Protein AF-A0A485KXB6-F1 (afdb_monomer)

Radius of gyration: 25.84 Å; Cα contacts (8 Å, |Δi|>4): 188; chains: 1; bounding box: 57×49×82 Å

Solvent-accessible surface area (backbone atoms only — not comparable to full-atom values): 7739 Å² total; per-residue (Å²): 132,88,83,83,89,83,80,95,73,91,81,80,85,80,75,80,77,77,74,79,76,78,68,80,79,65,66,65,42,80,49,58,33,70,87,48,37,25,29,62,47,69,68,54,48,32,25,50,61,62,100,60,57,78,22,61,48,45,62,44,54,69,43,59,46,77,40,75,71,46,88,87,28,86,34,44,52,97,93,41,32,33,34,80,41,46,31,43,54,40,78,42,99,86,54,30,32,33,20,31,72,55,72,83,67,84,72,86,74,89,77,65,90,76,82,78,75,83,81,132

Foldseek 3Di:
DDDDDDDDDDDDPDPPPPPPPPPVPQFFDWADAVQAAIFTHGDQAQKDQDPDGSGWDDDAFFGWGPGDHDCPGPQDDPNTGTQHHGWGWDQDPVSITGTYHDDPPPDDDDPDPDPDDDDD

Sequence (120 aa):
MRAVVFLLAALVTVVSAQSAVVASQQDAKKISVVGDATYAIVGPLCSGSGIVPAGTKCPVKGEKAVEACLKNLPSFNNGTCVAPVDAVCQKIPSNAWGCVWSKKIANTTTVKPTTVAPKP

Organism: NCBI:txid120398

Secondary structure (DSSP, 8-state):
----------------------------EEEEBTTS-EEEE-SSBSB-SSSS-SB-B-PPTTPBEEE---TTSTTEETTEEB-SS-EEEEE-TTSSEEEEE----SS---------PPP-

Mean predicted aligned error: 14.2 Å

pLDDT: mean 77.91, std 21.39, range [34.38, 96.75]

Structure (mmCIF, N/CA/C/O backbone):
data_AF-A0A485KXB6-F1
#
_entry.id   AF-A0A485KXB6-F1
#
loop_
_atom_site.group_PDB
_atom_site.id
_atom_site.type_symbol
_atom_site.label_atom_id
_atom_site.label_alt_id
_atom_site.label_comp_id
_atom_site.label_asym_id
_atom_site.label_entity_id
_atom_site.label_seq_id
_atom_site.pdbx_PDB_ins_code
_atom_site.Cartn_x
_atom_site.Cartn_y
_atom_site.Cartn_z
_atom_site.occupancy
_atom_site.B_iso_or_equiv
_atom_site.auth_seq_id
_atom_site.auth_comp_id
_atom_site.auth_asym_id
_atom_site.auth_atom_id
_atom_site.pdbx_PDB_model_num
ATOM 1 N N . MET A 1 1 ? 27.005 25.969 53.610 1.00 45.44 1 MET A N 1
ATOM 2 C CA . MET A 1 1 ? 28.373 26.112 53.069 1.00 45.44 1 MET A CA 1
ATOM 3 C C . MET A 1 1 ? 29.267 25.130 53.792 1.00 45.44 1 MET A C 1
ATOM 5 O O . MET A 1 1 ? 29.216 25.114 55.009 1.00 45.44 1 MET A O 1
ATOM 9 N N . ARG A 1 2 ? 30.077 24.389 53.027 1.00 42.44 2 ARG A N 1
ATOM 10 C CA . ARG A 1 2 ? 31.310 23.713 53.456 1.00 42.44 2 ARG A CA 1
ATOM 11 C C . ARG A 1 2 ? 31.172 22.645 54.549 1.00 42.44 2 ARG A C 1
ATOM 13 O O . ARG A 1 2 ? 31.130 22.959 55.724 1.00 42.44 2 ARG A O 1
ATOM 20 N N . ALA A 1 3 ? 31.335 21.388 54.167 1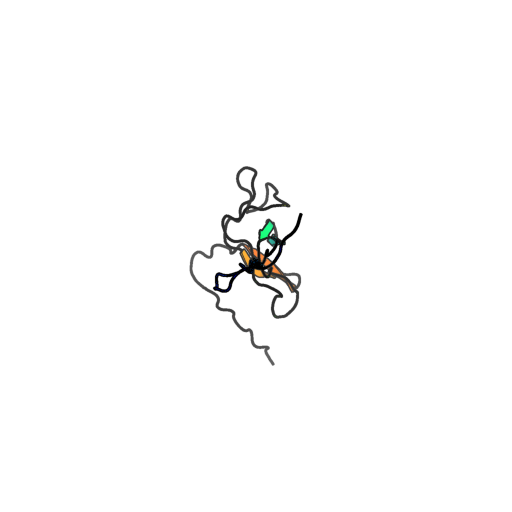.00 40.66 3 ALA A N 1
ATOM 21 C CA . ALA A 1 3 ? 32.666 20.789 54.223 1.00 40.66 3 ALA A CA 1
ATOM 22 C C . ALA A 1 3 ? 32.619 19.396 53.601 1.00 40.66 3 ALA A C 1
ATOM 24 O O . ALA A 1 3 ? 31.736 18.588 53.866 1.00 40.66 3 ALA A O 1
ATOM 25 N N . VAL A 1 4 ? 33.576 19.182 52.716 1.00 50.88 4 VAL A N 1
ATOM 26 C CA . VAL A 1 4 ? 33.863 17.937 52.025 1.00 50.88 4 VAL A CA 1
ATOM 27 C C . VAL A 1 4 ? 34.659 17.035 52.984 1.00 50.88 4 VAL A C 1
ATOM 29 O O . VAL A 1 4 ? 35.411 17.545 53.809 1.00 50.88 4 VAL A O 1
ATOM 32 N N . VAL A 1 5 ? 34.565 15.721 52.769 1.00 51.84 5 VAL A N 1
ATOM 33 C CA . VAL A 1 5 ? 35.532 14.681 53.174 1.00 51.84 5 VAL A CA 1
ATOM 34 C C . VAL A 1 5 ? 35.519 14.271 54.647 1.00 51.84 5 VAL A C 1
ATOM 36 O O . VAL A 1 5 ? 36.307 14.784 55.423 1.00 51.84 5 VAL A O 1
ATOM 39 N N . PHE A 1 6 ? 34.768 13.217 54.984 1.00 47.97 6 PHE A N 1
ATOM 40 C CA . PHE A 1 6 ? 35.220 12.243 55.983 1.00 47.97 6 PHE A CA 1
ATOM 41 C C . PHE A 1 6 ? 34.697 10.833 55.661 1.00 47.97 6 PHE A C 1
ATOM 43 O O . PHE A 1 6 ? 33.498 10.625 55.522 1.00 47.97 6 PHE A O 1
ATOM 50 N N . LEU A 1 7 ? 35.648 9.892 55.636 1.00 48.62 7 LEU A N 1
ATOM 51 C CA . LEU A 1 7 ? 35.520 8.468 55.976 1.00 48.62 7 LEU A CA 1
ATOM 52 C C . LEU A 1 7 ? 35.077 7.474 54.881 1.00 48.62 7 LEU A C 1
ATOM 54 O O . LEU A 1 7 ? 33.908 7.227 54.622 1.00 48.62 7 LEU A O 1
ATOM 58 N N . LEU A 1 8 ? 36.111 6.855 54.302 1.00 51.28 8 LEU A N 1
ATOM 59 C CA . LEU A 1 8 ? 36.234 5.464 53.848 1.00 51.28 8 LEU A CA 1
ATOM 60 C C . LEU A 1 8 ? 35.062 4.521 54.202 1.00 51.28 8 LEU A C 1
ATOM 62 O O . LEU A 1 8 ? 34.980 4.042 55.327 1.00 51.28 8 LEU A O 1
ATOM 66 N N . ALA A 1 9 ? 34.241 4.177 53.213 1.00 48.09 9 ALA A N 1
ATOM 67 C CA . ALA A 1 9 ? 33.805 2.816 52.872 1.00 48.09 9 ALA A CA 1
ATOM 68 C C . ALA A 1 9 ? 32.732 2.922 51.781 1.00 48.09 9 ALA 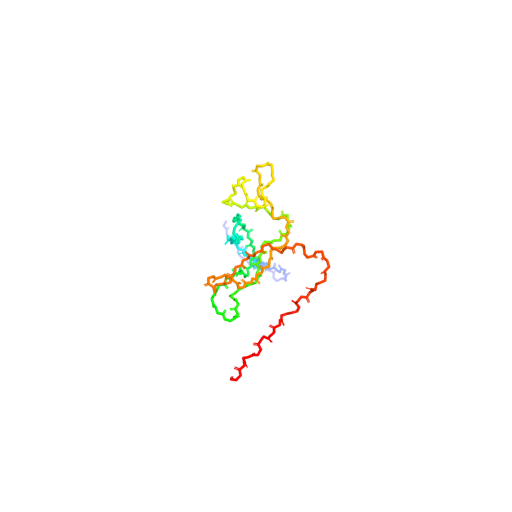A C 1
ATOM 70 O O . ALA A 1 9 ? 31.905 3.827 51.792 1.00 48.09 9 ALA A O 1
ATOM 71 N N . ALA A 1 10 ? 32.812 2.027 50.803 1.00 59.22 10 ALA A N 1
ATOM 72 C CA . ALA A 1 10 ? 31.997 1.982 49.597 1.00 59.22 10 ALA A CA 1
ATOM 73 C C . ALA A 1 10 ? 30.501 2.249 49.827 1.0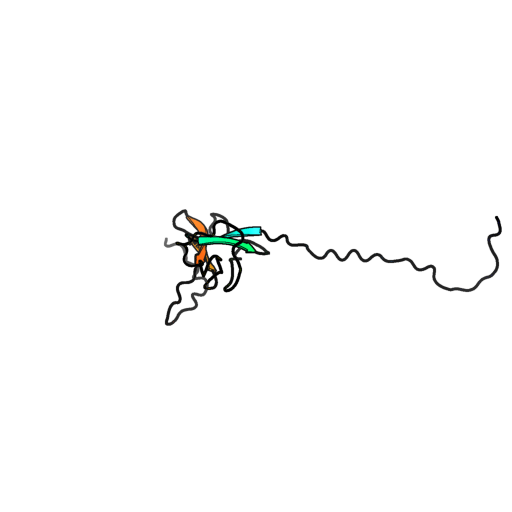0 59.22 10 ALA A C 1
ATOM 75 O O . ALA A 1 10 ? 29.963 1.766 50.813 1.00 59.22 10 ALA A O 1
ATOM 76 N N . LEU A 1 11 ? 29.845 2.923 48.870 1.00 55.53 11 LEU A N 1
ATOM 77 C CA . LEU A 1 11 ? 28.510 2.584 48.344 1.00 55.53 11 LEU A CA 1
ATOM 78 C C . LEU A 1 11 ? 28.126 3.563 47.211 1.00 55.53 11 LEU A C 1
ATOM 80 O O . LEU A 1 11 ? 27.523 4.606 47.420 1.00 55.53 11 LEU A O 1
ATOM 84 N N . VAL A 1 12 ? 28.526 3.182 45.994 1.00 55.12 12 VAL A N 1
ATOM 85 C CA . VAL A 1 12 ? 27.792 3.358 44.725 1.00 55.12 12 VAL A CA 1
ATOM 86 C C . VAL A 1 12 ? 27.236 4.764 44.437 1.00 55.12 12 VAL A C 1
ATOM 88 O O . VAL A 1 12 ? 26.062 5.054 44.658 1.00 55.12 12 VAL A O 1
ATOM 91 N N . THR A 1 13 ? 28.038 5.617 43.793 1.00 53.34 13 THR A N 1
ATOM 92 C CA . THR A 1 13 ? 27.484 6.720 42.994 1.00 53.34 13 THR A CA 1
ATOM 93 C C . THR A 1 13 ? 26.810 6.119 41.765 1.00 53.34 13 THR A C 1
ATOM 95 O O . THR A 1 13 ? 27.479 5.683 40.829 1.00 53.34 13 THR A O 1
ATOM 98 N N . VAL A 1 14 ? 25.482 6.047 41.807 1.00 55.19 14 VAL A N 1
ATOM 99 C CA . VAL A 1 14 ? 24.609 5.654 40.698 1.00 55.19 14 VAL A CA 1
ATOM 100 C C . VAL A 1 14 ? 24.952 6.451 39.435 1.00 55.19 14 VAL A C 1
ATOM 102 O O . VAL A 1 14 ? 24.561 7.605 39.284 1.00 55.19 14 VAL A O 1
ATOM 105 N N . VAL A 1 15 ? 25.679 5.826 38.506 1.00 58.41 15 VAL A N 1
ATOM 106 C CA . VAL A 1 15 ? 25.682 6.239 37.100 1.00 58.41 15 VAL A CA 1
ATOM 107 C C . VAL A 1 15 ? 24.304 5.866 36.569 1.00 58.41 15 VAL A C 1
ATOM 109 O O . VAL A 1 15 ? 24.021 4.696 36.316 1.00 58.41 15 VAL A O 1
ATOM 112 N N . SER A 1 16 ? 23.407 6.844 36.467 1.00 59.94 16 SER A N 1
ATOM 113 C CA . SER A 1 16 ? 22.114 6.675 35.812 1.00 59.94 16 SER A CA 1
ATOM 114 C C . SER A 1 16 ? 22.350 6.451 34.317 1.00 59.94 16 SER A C 1
ATOM 116 O O . SER A 1 16 ? 22.442 7.385 33.523 1.00 59.94 16 SER A O 1
ATOM 118 N N . ALA A 1 17 ? 22.478 5.179 33.938 1.00 62.91 17 ALA A N 1
ATOM 119 C CA . ALA A 1 17 ? 22.442 4.733 32.557 1.00 62.91 17 ALA A CA 1
ATOM 120 C C . ALA A 1 17 ? 21.051 5.051 31.989 1.00 62.91 17 ALA A C 1
ATOM 122 O O . ALA A 1 17 ? 20.103 4.287 32.153 1.00 62.91 17 ALA A O 1
ATOM 123 N N . GLN A 1 18 ? 20.910 6.210 31.346 1.00 60.66 18 GLN A N 1
ATOM 124 C CA . GLN A 1 18 ? 19.755 6.488 30.504 1.00 60.66 18 GLN A CA 1
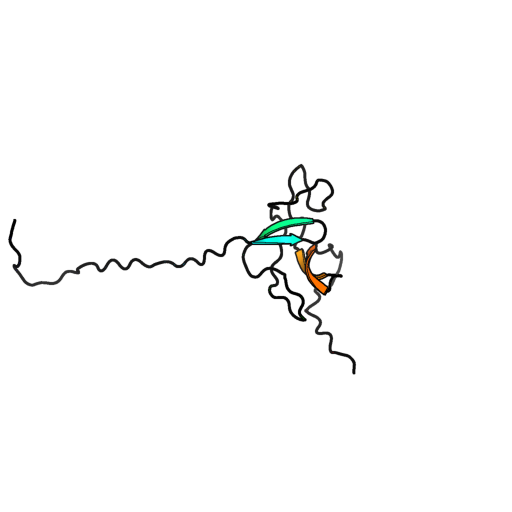ATOM 125 C C . GLN A 1 18 ? 19.910 5.629 29.253 1.00 60.66 18 GLN A C 1
ATOM 127 O O . GLN A 1 18 ? 20.554 6.019 28.279 1.00 60.66 18 GLN A O 1
ATOM 132 N N . SER A 1 19 ? 19.378 4.410 29.315 1.00 56.78 19 SER A N 1
ATOM 133 C CA . SER A 1 19 ? 19.210 3.561 28.146 1.00 56.78 19 SER A CA 1
ATOM 134 C C . SER A 1 19 ? 18.283 4.289 27.181 1.00 56.78 19 SER A C 1
ATOM 136 O O . SER A 1 19 ? 17.064 4.278 27.342 1.00 56.78 19 SER A O 1
ATOM 138 N N . ALA A 1 20 ? 18.865 4.951 26.182 1.00 62.03 20 ALA A N 1
ATOM 139 C CA . ALA A 1 20 ? 18.137 5.385 25.007 1.00 62.03 20 ALA A CA 1
ATOM 140 C C . ALA A 1 20 ? 17.634 4.118 24.310 1.00 62.03 20 ALA A C 1
ATOM 142 O O . ALA A 1 20 ? 18.339 3.500 23.513 1.00 62.03 20 ALA A O 1
ATOM 143 N N . VAL A 1 21 ? 16.423 3.686 24.661 1.00 53.78 21 VAL A N 1
ATOM 144 C CA . VAL A 1 21 ? 15.674 2.745 23.844 1.00 53.78 21 VAL A CA 1
ATOM 145 C C . VAL A 1 21 ? 15.417 3.456 22.523 1.00 53.78 21 VAL A C 1
ATOM 147 O O . VAL A 1 21 ? 14.483 4.240 22.378 1.00 53.78 21 VAL A O 1
ATOM 150 N N . VAL A 1 22 ? 16.292 3.224 21.547 1.00 53.97 22 VAL A N 1
ATOM 151 C CA . VAL A 1 22 ? 16.009 3.526 20.147 1.00 53.97 22 VAL A CA 1
ATOM 152 C C . VAL A 1 22 ? 14.948 2.513 19.720 1.00 53.97 22 VAL A C 1
ATOM 154 O O . VAL A 1 22 ? 15.224 1.518 19.058 1.00 53.97 22 VAL A O 1
ATOM 157 N N . ALA A 1 23 ? 13.710 2.715 20.178 1.00 59.12 23 ALA A N 1
ATOM 158 C CA . ALA A 1 23 ? 12.564 2.136 19.510 1.00 59.12 23 ALA A CA 1
ATOM 159 C C . ALA A 1 23 ? 12.624 2.713 18.099 1.00 59.12 23 ALA A C 1
ATOM 161 O O . ALA A 1 23 ? 12.521 3.927 17.921 1.00 59.12 23 ALA A O 1
ATOM 162 N N . SER A 1 24 ? 12.896 1.870 17.107 1.00 57.03 24 SER A N 1
ATOM 163 C CA . SER A 1 24 ? 12.824 2.261 15.709 1.00 57.03 24 SER A CA 1
ATOM 164 C C . SER A 1 24 ? 11.385 2.700 15.435 1.00 57.03 24 SER A C 1
ATOM 166 O O . SER A 1 24 ? 10.529 1.865 15.146 1.00 57.03 24 SER A O 1
ATOM 168 N N . GLN A 1 25 ? 11.111 3.995 15.595 1.00 55.78 25 GLN A N 1
ATOM 169 C CA . GLN A 1 25 ? 9.876 4.656 15.192 1.00 55.78 25 GLN A CA 1
ATOM 170 C C . GLN A 1 25 ? 9.838 4.582 13.667 1.00 55.78 25 GLN A C 1
ATOM 172 O O . GLN A 1 25 ? 10.308 5.474 12.965 1.00 55.78 25 GLN A O 1
ATOM 177 N N . GLN A 1 26 ? 9.399 3.444 13.141 1.00 66.88 26 GLN A N 1
ATOM 178 C CA . GLN A 1 26 ? 9.130 3.306 11.724 1.00 66.88 26 GLN A CA 1
ATOM 179 C C . GLN A 1 26 ? 7.815 4.040 11.480 1.00 66.88 26 GLN A C 1
ATOM 181 O O . GLN A 1 26 ? 6.743 3.531 11.807 1.00 66.88 26 GLN A O 1
ATOM 186 N N . ASP A 1 27 ? 7.926 5.270 10.986 1.00 85.56 27 ASP A N 1
ATOM 187 C CA . ASP A 1 27 ? 6.775 6.106 10.668 1.00 85.56 27 ASP A CA 1
ATOM 188 C C . ASP A 1 27 ? 5.863 5.401 9.652 1.00 85.56 27 ASP A C 1
ATOM 190 O O . ASP A 1 27 ? 6.330 4.739 8.716 1.00 85.56 27 ASP A O 1
ATOM 194 N N . ALA A 1 28 ? 4.551 5.514 9.860 1.00 91.00 28 ALA A N 1
ATOM 195 C CA . ALA A 1 28 ? 3.573 4.904 8.975 1.00 91.00 28 ALA A CA 1
ATOM 196 C C . ALA A 1 28 ? 3.568 5.649 7.637 1.00 91.00 28 ALA A C 1
ATOM 198 O O . ALA A 1 28 ? 3.145 6.801 7.535 1.00 91.00 28 ALA A O 1
ATOM 199 N N . LYS A 1 29 ? 4.008 4.972 6.577 1.00 94.38 29 LYS A N 1
ATOM 200 C CA . LYS A 1 29 ? 4.106 5.564 5.248 1.00 94.38 29 LYS A CA 1
ATOM 201 C C . LYS A 1 29 ? 2.855 5.266 4.429 1.00 94.38 29 LYS A C 1
ATOM 203 O O . LYS A 1 29 ? 2.277 4.183 4.483 1.00 94.38 29 LYS A O 1
ATOM 208 N N . LYS A 1 30 ? 2.455 6.254 3.630 1.00 95.44 30 LYS A N 1
ATOM 209 C CA . LYS A 1 30 ? 1.307 6.164 2.726 1.00 95.44 30 LYS A CA 1
ATOM 210 C C . LYS A 1 30 ? 1.617 5.263 1.531 1.00 95.44 30 LYS A C 1
ATOM 212 O O . LYS A 1 30 ? 2.625 5.464 0.852 1.00 95.44 30 LYS A O 1
ATOM 217 N N . ILE A 1 31 ? 0.718 4.328 1.249 1.00 95.56 31 ILE A N 1
ATOM 218 C CA . ILE A 1 31 ? 0.743 3.457 0.076 1.00 95.56 31 ILE A CA 1
ATOM 219 C C . ILE A 1 31 ? -0.653 3.343 -0.532 1.00 95.56 31 ILE A C 1
ATOM 221 O O . ILE A 1 31 ? -1.644 3.201 0.181 1.00 95.56 31 ILE A O 1
ATOM 225 N N . SER A 1 32 ? -0.733 3.414 -1.856 1.00 95.31 32 SER A N 1
ATOM 226 C CA . SER A 1 32 ? -1.990 3.268 -2.591 1.00 95.31 32 SER A CA 1
ATOM 227 C C . SER A 1 32 ? -2.125 1.849 -3.136 1.00 95.31 32 SER A C 1
ATOM 229 O O . SER A 1 32 ? -1.145 1.243 -3.581 1.00 95.31 32 SER A O 1
ATOM 231 N N . VAL A 1 33 ? -3.348 1.325 -3.093 1.00 95.88 33 VAL A N 1
ATOM 232 C CA . VAL A 1 33 ? -3.719 0.093 -3.792 1.00 95.88 33 VAL A CA 1
ATOM 233 C C . VAL A 1 33 ? -4.337 0.473 -5.136 1.00 95.88 33 VAL A C 1
ATOM 235 O O . VAL A 1 33 ? -5.147 1.392 -5.218 1.00 95.88 33 VAL A O 1
ATOM 238 N N . VAL A 1 34 ? -3.935 -0.206 -6.211 1.00 94.94 34 VAL A N 1
ATOM 239 C CA . VAL A 1 34 ? -4.360 0.130 -7.578 1.00 94.94 34 VAL A CA 1
ATOM 240 C C . VAL A 1 34 ? -5.882 0.097 -7.697 1.00 94.94 34 VAL A C 1
ATOM 242 O O . VAL A 1 34 ? -6.504 -0.944 -7.489 1.00 94.94 34 VAL A O 1
ATOM 245 N N . GLY A 1 35 ? -6.461 1.234 -8.094 1.00 92.56 35 GLY A N 1
ATOM 246 C CA . GLY A 1 35 ? -7.909 1.391 -8.241 1.00 92.56 35 GLY A CA 1
ATOM 247 C C . GLY A 1 35 ? -8.665 1.498 -6.914 1.00 92.56 35 GLY A C 1
ATOM 248 O O . GLY A 1 35 ? -9.878 1.306 -6.904 1.00 92.56 35 GLY A O 1
ATOM 249 N N . ASP A 1 36 ? -7.969 1.779 -5.812 1.00 94.62 36 ASP A N 1
ATOM 250 C CA . ASP A 1 36 ? -8.539 1.889 -4.471 1.00 94.62 36 ASP A CA 1
ATOM 251 C C . ASP A 1 36 ? -7.897 3.057 -3.682 1.00 94.62 36 ASP A C 1
ATOM 253 O O . ASP A 1 36 ? -7.247 3.939 -4.246 1.00 94.62 36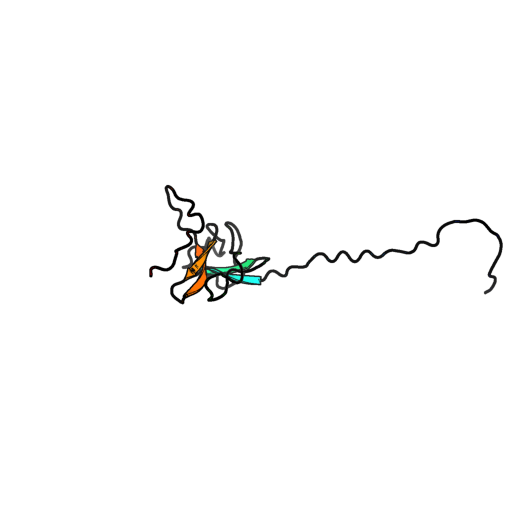 ASP A O 1
ATOM 257 N N . ALA A 1 37 ? -8.132 3.096 -2.374 1.00 96.25 37 ALA A N 1
ATOM 258 C CA . ALA A 1 37 ? -7.752 4.144 -1.452 1.00 96.25 37 ALA A CA 1
ATOM 259 C C . ALA A 1 37 ? -6.269 4.063 -1.041 1.00 96.25 37 ALA A C 1
ATOM 261 O O . ALA A 1 37 ? -5.521 3.142 -1.396 1.00 96.25 37 ALA A O 1
ATOM 262 N N . THR A 1 38 ? -5.845 5.054 -0.255 1.00 96.44 38 THR A N 1
ATOM 263 C CA . THR A 1 38 ? -4.489 5.148 0.292 1.00 96.44 38 THR A CA 1
ATOM 264 C C . THR A 1 38 ? -4.484 4.758 1.765 1.00 96.44 38 THR A C 1
ATOM 266 O O . THR A 1 38 ? -5.243 5.296 2.572 1.00 96.44 38 THR A O 1
ATOM 269 N N . TYR A 1 39 ? -3.581 3.855 2.124 1.00 95.88 39 TYR A N 1
ATOM 270 C CA . TYR A 1 39 ? -3.409 3.275 3.454 1.00 95.88 39 TYR A CA 1
ATOM 271 C C . TYR A 1 39 ? -2.090 3.743 4.065 1.00 95.88 39 TYR A C 1
ATOM 273 O O . TYR A 1 39 ? -1.154 4.063 3.334 1.00 95.88 39 TYR A O 1
ATOM 281 N N . ALA A 1 40 ? -2.005 3.794 5.392 1.00 95.62 40 ALA A N 1
ATOM 282 C CA . ALA A 1 40 ? -0.770 4.120 6.100 1.00 95.62 40 ALA A CA 1
ATOM 283 C C . ALA A 1 40 ? -0.243 2.862 6.788 1.00 95.62 40 ALA A C 1
ATOM 285 O O . ALA A 1 40 ? -0.878 2.369 7.715 1.00 95.62 40 ALA A O 1
ATOM 286 N N . ILE A 1 41 ? 0.897 2.352 6.319 1.00 94.50 41 ILE A N 1
ATOM 287 C CA . ILE A 1 41 ? 1.477 1.095 6.798 1.00 94.50 41 ILE A CA 1
ATOM 288 C C . ILE A 1 41 ? 2.957 1.267 7.117 1.00 94.50 41 ILE A C 1
ATOM 290 O O . ILE A 1 41 ? 3.630 2.161 6.604 1.00 94.50 41 ILE A O 1
ATOM 294 N N . VAL A 1 42 ? 3.476 0.380 7.956 1.00 93.75 42 VAL A N 1
ATOM 295 C CA . VAL A 1 42 ? 4.863 0.426 8.417 1.00 93.75 42 VAL A CA 1
ATOM 296 C C . VAL A 1 42 ? 5.724 -0.577 7.646 1.00 93.75 42 VAL A C 1
ATOM 298 O O . VAL A 1 42 ? 5.343 -1.734 7.454 1.00 93.75 42 VAL A O 1
ATOM 301 N N . GLY A 1 43 ? 6.923 -0.148 7.248 1.00 90.94 43 GLY A N 1
ATOM 302 C CA . GLY A 1 43 ? 7.957 -1.011 6.674 1.00 90.94 43 GLY A CA 1
ATOM 303 C C . GLY A 1 43 ? 8.246 -0.765 5.187 1.00 90.94 43 GLY A C 1
ATOM 304 O O . GLY A 1 43 ? 7.826 0.246 4.621 1.00 90.94 43 GLY A O 1
ATOM 305 N N . PRO A 1 44 ? 9.000 -1.675 4.539 1.00 93.81 44 PRO A N 1
ATOM 306 C CA . PRO A 1 44 ? 9.448 -1.501 3.161 1.00 93.81 44 PRO A CA 1
ATOM 307 C C . PRO A 1 44 ? 8.277 -1.656 2.187 1.00 93.81 44 PRO A C 1
ATOM 309 O O . PRO A 1 44 ? 7.867 -2.766 1.834 1.00 93.81 44 PRO A O 1
ATOM 312 N N . LEU A 1 45 ? 7.740 -0.513 1.769 1.00 95.06 45 LEU A N 1
ATOM 313 C CA . LEU A 1 45 ? 6.580 -0.397 0.895 1.00 95.06 45 LEU A CA 1
ATOM 314 C C . LEU A 1 45 ? 6.808 -0.993 -0.496 1.00 95.06 45 LEU A C 1
ATOM 316 O O . LEU A 1 45 ? 7.860 -0.789 -1.108 1.00 95.06 45 LEU A O 1
ATOM 320 N N . CYS A 1 46 ? 5.776 -1.652 -1.027 1.00 96.56 46 CYS A N 1
ATOM 321 C CA . CYS A 1 46 ? 5.740 -2.104 -2.415 1.00 96.56 46 CYS A CA 1
ATOM 322 C C . CYS A 1 46 ? 5.914 -0.935 -3.389 1.00 96.56 46 CYS A C 1
ATOM 324 O O . CYS A 1 46 ? 5.035 -0.085 -3.522 1.00 96.56 46 CYS A O 1
ATOM 326 N N . SER A 1 47 ? 7.076 -0.874 -4.038 1.00 94.62 47 SER A N 1
ATOM 327 C CA . SER A 1 47 ? 7.447 0.214 -4.943 1.00 94.62 47 SER A CA 1
ATOM 328 C C . SER A 1 47 ? 8.648 -0.163 -5.816 1.00 94.62 47 SER A C 1
ATOM 330 O O . SER A 1 47 ? 9.295 -1.189 -5.597 1.00 94.62 47 SER A O 1
ATOM 332 N N . GLY A 1 48 ? 8.955 0.676 -6.807 1.00 93.50 48 GLY A N 1
ATOM 333 C CA . GLY A 1 48 ? 10.087 0.511 -7.724 1.00 93.50 48 GLY A CA 1
ATOM 334 C C . GLY A 1 48 ? 9.674 0.055 -9.124 1.00 93.50 48 GLY A C 1
ATOM 335 O O . GLY A 1 48 ? 8.519 -0.276 -9.367 1.00 93.50 48 GLY A O 1
ATOM 336 N N . SER A 1 49 ? 10.622 0.049 -10.059 1.00 92.88 49 SER A N 1
ATOM 337 C CA . SER A 1 49 ? 10.415 -0.315 -11.476 1.00 92.88 49 SER A CA 1
ATOM 338 C C . SER A 1 49 ? 11.357 -1.423 -11.971 1.00 92.88 49 SER A C 1
ATOM 340 O O . SER A 1 49 ? 11.271 -1.854 -13.122 1.00 92.88 49 SER A O 1
ATOM 342 N N . GLY A 1 50 ? 12.258 -1.897 -11.106 1.00 91.88 50 GLY A N 1
ATOM 343 C CA . GLY A 1 50 ? 13.225 -2.943 -11.424 1.00 91.88 50 GLY A CA 1
ATOM 344 C C . GLY A 1 50 ? 12.616 -4.345 -11.521 1.00 91.88 50 GLY A C 1
ATOM 345 O O . GLY A 1 50 ? 11.411 -4.556 -11.360 1.00 91.88 50 GLY A O 1
ATOM 346 N N . ILE A 1 51 ? 13.483 -5.333 -11.762 1.00 91.00 51 ILE A N 1
ATOM 347 C CA . ILE A 1 51 ? 13.114 -6.761 -11.754 1.00 91.00 51 ILE A CA 1
ATOM 348 C C . ILE A 1 51 ? 12.635 -7.190 -10.360 1.00 91.00 51 ILE A C 1
ATOM 350 O O . ILE A 1 51 ? 11.734 -8.013 -10.244 1.00 91.00 51 ILE A O 1
ATOM 354 N N . VAL A 1 52 ? 13.210 -6.596 -9.314 1.00 91.69 52 VAL A N 1
ATOM 355 C CA . VAL A 1 52 ? 12.857 -6.804 -7.906 1.00 91.69 52 VAL A CA 1
ATOM 356 C C . VAL A 1 52 ? 12.296 -5.486 -7.361 1.00 91.69 52 VAL A C 1
ATOM 358 O O . VAL A 1 52 ? 12.811 -4.424 -7.732 1.00 91.69 52 VAL A O 1
ATOM 361 N N . PRO A 1 53 ? 11.244 -5.509 -6.524 1.00 94.25 53 PRO A N 1
ATOM 362 C CA . PRO A 1 53 ? 10.730 -4.287 -5.927 1.00 94.25 53 PRO A CA 1
ATOM 363 C C . PRO A 1 53 ? 11.674 -3.750 -4.845 1.00 94.25 53 PRO A C 1
ATOM 365 O O . PRO A 1 53 ? 12.437 -4.495 -4.234 1.00 94.25 53 PRO A O 1
ATOM 368 N N . ALA A 1 54 ? 11.564 -2.457 -4.546 1.00 93.19 54 ALA A N 1
ATOM 369 C CA . ALA A 1 54 ? 12.258 -1.825 -3.423 1.00 93.19 54 ALA A CA 1
ATOM 370 C C . ALA A 1 54 ? 11.706 -2.276 -2.053 1.00 93.19 54 ALA A C 1
ATOM 372 O O . ALA A 1 54 ? 12.391 -2.184 -1.038 1.00 93.19 54 ALA A O 1
ATOM 373 N N . GLY A 1 55 ? 10.476 -2.789 -2.025 1.00 93.94 55 GLY A N 1
ATOM 374 C CA . GLY A 1 55 ? 9.827 -3.354 -0.848 1.00 93.94 55 GLY A CA 1
ATOM 375 C C . GLY A 1 55 ? 8.640 -4.222 -1.247 1.00 93.94 55 GLY A C 1
ATOM 376 O O . GLY A 1 55 ? 8.256 -4.265 -2.408 1.00 93.94 55 GLY A O 1
ATOM 377 N N . THR A 1 56 ? 8.056 -4.954 -0.309 1.00 94.31 56 THR A N 1
ATOM 378 C CA . THR A 1 56 ? 6.971 -5.909 -0.611 1.00 94.31 56 THR A CA 1
ATOM 379 C C . THR A 1 56 ? 5.740 -5.712 0.257 1.00 94.31 56 THR A C 1
ATOM 381 O O . THR A 1 56 ? 4.745 -6.412 0.075 1.00 94.31 56 THR A O 1
ATOM 384 N N . LYS A 1 57 ? 5.782 -4.768 1.203 1.00 95.44 57 LYS A N 1
ATOM 385 C CA . LYS A 1 57 ? 4.669 -4.526 2.116 1.00 95.44 57 LYS A CA 1
ATOM 386 C C . LYS A 1 57 ? 3.531 -3.813 1.399 1.00 95.44 57 LYS A C 1
ATOM 388 O O . LYS A 1 57 ? 3.739 -2.809 0.719 1.00 95.44 57 LYS A O 1
ATOM 393 N N . CYS A 1 58 ? 2.339 -4.357 1.599 1.00 96.69 58 CYS A N 1
ATOM 394 C CA . CYS A 1 58 ? 1.063 -3.849 1.132 1.00 96.69 58 CYS A CA 1
ATOM 395 C C . CYS A 1 58 ? 0.040 -3.923 2.274 1.00 96.69 58 CYS A C 1
ATOM 397 O O . CYS A 1 58 ? 0.263 -4.688 3.217 1.00 96.69 58 CYS A O 1
ATOM 399 N N . PRO A 1 59 ? -1.061 -3.156 2.193 1.00 96.00 59 PRO A N 1
ATOM 400 C CA . PRO A 1 59 ? -2.110 -3.181 3.206 1.00 96.00 59 PRO A CA 1
ATOM 401 C C . PRO A 1 59 ? -2.716 -4.573 3.366 1.00 96.00 59 PR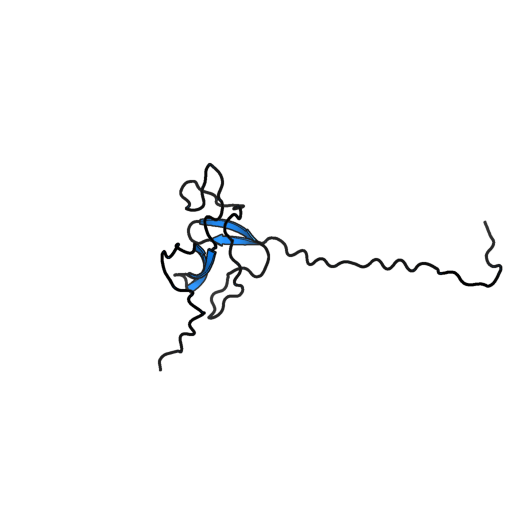O A C 1
ATOM 403 O O . PRO A 1 59 ? -2.959 -5.277 2.381 1.00 96.00 59 PRO A O 1
ATOM 406 N N . VAL A 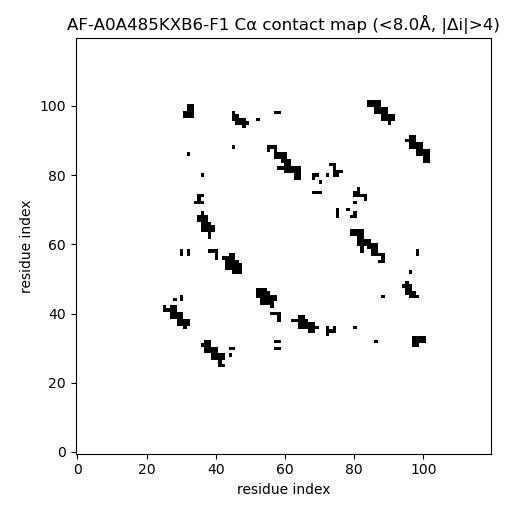1 60 ? -2.971 -4.960 4.611 1.00 94.94 60 VAL A N 1
ATOM 407 C CA . VAL A 1 60 ? -3.609 -6.240 4.946 1.00 94.94 60 VAL A CA 1
ATOM 408 C C . VAL A 1 60 ? -5.089 -6.041 5.230 1.00 94.94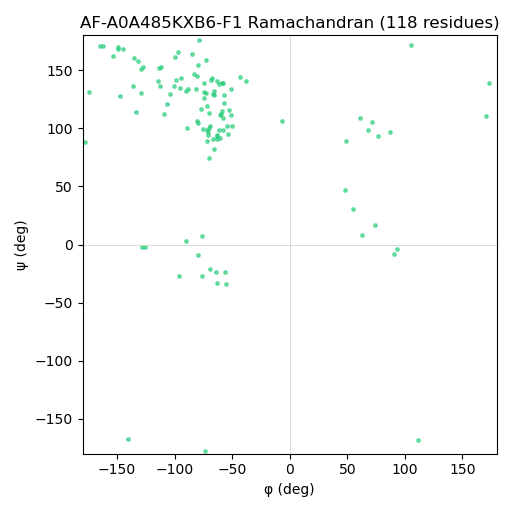 60 VAL A C 1
ATOM 410 O O . VAL A 1 60 ? -5.543 -4.929 5.511 1.00 94.94 60 VAL A O 1
ATOM 413 N N . LYS A 1 61 ? -5.862 -7.124 5.163 1.00 93.75 61 LYS A N 1
ATOM 414 C CA . LYS A 1 61 ? -7.296 -7.094 5.439 1.00 93.75 61 LYS A CA 1
ATOM 415 C C . LYS A 1 61 ? -7.583 -6.419 6.785 1.00 93.75 61 LYS A C 1
ATOM 417 O O . LYS A 1 61 ? -6.999 -6.769 7.805 1.00 93.75 61 LYS A O 1
ATOM 422 N N . GLY A 1 62 ? -8.559 -5.514 6.792 1.00 93.50 62 GLY A N 1
ATOM 423 C CA . GLY A 1 62 ? -8.991 -4.805 7.995 1.00 93.50 62 GLY A CA 1
ATOM 424 C C . GLY A 1 62 ? -8.253 -3.493 8.259 1.00 93.50 62 GLY A C 1
ATOM 425 O O . GLY A 1 62 ? -8.697 -2.732 9.116 1.00 93.50 62 GLY A O 1
ATOM 426 N N . GLU A 1 63 ? -7.189 -3.172 7.518 1.00 93.56 63 GLU A N 1
ATOM 427 C CA . GLU A 1 63 ? -6.568 -1.855 7.639 1.00 93.56 63 GLU A CA 1
ATOM 428 C C . GLU A 1 63 ? -7.469 -0.747 7.110 1.00 93.56 63 GLU A C 1
ATOM 430 O O . GLU A 1 63 ? -8.152 -0.895 6.095 1.00 93.56 63 GLU A O 1
ATOM 435 N N . LYS A 1 64 ? -7.460 0.389 7.806 1.00 95.06 64 LYS A N 1
ATOM 436 C CA . LYS A 1 64 ? -8.265 1.552 7.453 1.00 95.06 64 LYS A CA 1
ATOM 437 C C . LYS A 1 64 ? -7.481 2.468 6.520 1.00 95.06 64 LYS A C 1
ATOM 439 O O . LYS A 1 64 ? -6.344 2.837 6.807 1.00 95.06 64 LYS A O 1
ATOM 444 N N . ALA A 1 65 ? -8.116 2.889 5.434 1.00 95.69 65 ALA A N 1
ATOM 445 C CA . ALA A 1 65 ? -7.546 3.906 4.569 1.00 95.69 65 ALA A CA 1
ATOM 446 C C . ALA A 1 65 ? -7.486 5.259 5.293 1.00 95.69 65 ALA A C 1
ATOM 448 O O . ALA A 1 65 ? -8.393 5.635 6.052 1.00 95.69 65 ALA A O 1
ATOM 449 N N . VAL A 1 66 ? -6.418 6.000 5.020 1.00 96.06 66 VAL A N 1
ATOM 450 C CA . VAL A 1 66 ? -6.191 7.350 5.541 1.00 96.06 66 VAL A CA 1
ATOM 451 C C . VAL A 1 66 ? -6.630 8.426 4.553 1.00 96.06 66 VAL A C 1
ATOM 453 O O . VAL A 1 66 ? -7.009 9.510 4.980 1.00 96.06 66 VAL A O 1
ATOM 456 N N . GLU A 1 67 ? -6.620 8.133 3.250 1.00 94.44 67 GLU A N 1
ATOM 457 C CA . GLU A 1 67 ? -6.894 9.099 2.180 1.00 94.44 67 GLU A CA 1
ATOM 458 C C . GLU A 1 67 ? -7.548 8.441 0.961 1.00 94.44 67 GLU A C 1
ATOM 460 O O . GLU A 1 67 ? -7.573 7.217 0.836 1.00 94.44 67 GLU A O 1
ATOM 465 N N . ALA A 1 68 ? -8.057 9.279 0.048 1.00 93.56 68 ALA A N 1
ATOM 466 C CA . ALA A 1 68 ? -8.634 8.875 -1.237 1.00 93.56 68 ALA A CA 1
ATOM 467 C C . ALA A 1 68 ? -9.771 7.841 -1.120 1.00 93.56 68 ALA A C 1
ATOM 469 O O . ALA A 1 68 ? -9.970 7.029 -2.013 1.00 93.56 68 ALA A O 1
ATOM 470 N N . CYS A 1 69 ? -10.531 7.873 -0.022 1.00 95.62 69 CYS A N 1
ATOM 471 C CA . CYS A 1 69 ? -11.678 6.996 0.174 1.00 95.62 69 CYS A CA 1
ATOM 472 C C . CYS A 1 69 ? -12.910 7.532 -0.567 1.00 95.62 69 CYS A C 1
ATOM 474 O O . CYS A 1 69 ? -13.519 8.514 -0.141 1.00 95.62 69 CYS A O 1
ATOM 476 N N . LEU A 1 70 ? -13.282 6.883 -1.671 1.00 94.44 70 LEU A N 1
ATOM 477 C CA . LEU A 1 70 ? -14.445 7.232 -2.488 1.00 94.44 70 LEU A CA 1
ATOM 478 C C . LEU A 1 70 ? -15.506 6.125 -2.428 1.00 94.44 70 LEU A C 1
ATOM 480 O O . LEU A 1 70 ? -15.194 4.952 -2.245 1.00 94.44 70 LEU A O 1
ATOM 484 N N . LYS A 1 71 ? -16.780 6.494 -2.610 1.00 93.12 71 LYS A N 1
ATOM 485 C CA . LYS A 1 71 ? -17.928 5.573 -2.469 1.00 93.12 71 LYS A CA 1
ATOM 486 C C . LYS A 1 71 ? -17.948 4.425 -3.483 1.00 93.12 71 LYS A C 1
ATOM 488 O O . LYS A 1 71 ? -18.601 3.418 -3.249 1.00 93.12 71 LYS A O 1
ATOM 493 N N . ASN A 1 72 ? -17.285 4.602 -4.622 1.00 91.25 72 ASN A N 1
ATOM 494 C CA . ASN A 1 72 ? -17.217 3.632 -5.714 1.00 91.25 72 ASN A CA 1
ATOM 495 C C . ASN A 1 72 ? -16.033 2.660 -5.589 1.00 91.25 72 ASN A C 1
ATOM 497 O O . ASN A 1 72 ? -15.814 1.868 -6.504 1.00 91.25 72 ASN A O 1
ATOM 501 N N . LEU A 1 73 ? -15.248 2.743 -4.511 1.00 93.00 73 LEU A N 1
ATOM 502 C CA . LEU A 1 73 ? -14.080 1.887 -4.330 1.00 93.00 73 LEU A CA 1
ATOM 503 C C . LEU A 1 73 ? -14.463 0.525 -3.740 1.00 93.00 73 LEU A C 1
ATOM 505 O O . LEU A 1 73 ? -15.353 0.461 -2.890 1.00 93.00 73 LEU A O 1
ATOM 509 N N . PRO A 1 74 ? -13.754 -0.554 -4.113 1.00 89.06 74 PRO A N 1
ATOM 510 C CA . PRO A 1 74 ? -13.959 -1.885 -3.540 1.00 89.06 74 PRO A CA 1
ATOM 511 C C . PRO A 1 74 ? -13.836 -1.948 -2.011 1.00 89.06 74 PRO A C 1
ATOM 513 O O . PRO A 1 74 ? -14.522 -2.747 -1.376 1.00 89.06 74 PRO A O 1
ATOM 516 N N . SER A 1 75 ? -12.961 -1.136 -1.415 1.00 91.81 75 SER A N 1
ATOM 517 C CA . SER A 1 75 ? -12.771 -1.073 0.039 1.00 91.81 75 SER A CA 1
ATOM 518 C C . SER A 1 75 ? -13.828 -0.255 0.786 1.00 91.81 75 SER A C 1
ATOM 520 O O . SER A 1 75 ? -13.840 -0.257 2.021 1.00 91.81 75 SER A O 1
ATOM 522 N N . PHE A 1 76 ? -14.699 0.469 0.076 1.00 94.50 76 PHE A N 1
ATOM 523 C CA . PHE A 1 76 ? -15.677 1.347 0.701 1.00 94.50 76 PHE A CA 1
ATOM 524 C C . PHE A 1 76 ? -16.789 0.543 1.377 1.00 94.50 76 PHE A C 1
ATOM 526 O O . PHE A 1 76 ? -17.557 -0.172 0.737 1.00 94.50 76 PHE A O 1
ATOM 533 N N . ASN A 1 77 ? -16.918 0.723 2.686 1.00 90.75 77 ASN A N 1
ATOM 534 C CA . ASN A 1 77 ? -17.985 0.180 3.503 1.00 90.75 77 ASN A CA 1
ATOM 535 C C . ASN A 1 77 ? -18.551 1.265 4.431 1.00 90.75 77 ASN A C 1
ATOM 537 O O . ASN A 1 77 ? -17.874 1.764 5.336 1.00 90.75 77 ASN A O 1
ATOM 541 N N . ASN A 1 78 ? -19.814 1.623 4.195 1.00 88.50 78 ASN A N 1
ATOM 542 C CA . ASN A 1 78 ? -20.620 2.505 5.040 1.00 88.50 78 ASN A CA 1
ATOM 543 C C . ASN A 1 78 ? -19.927 3.821 5.471 1.00 88.50 78 ASN A C 1
ATOM 545 O O . ASN A 1 78 ? -19.938 4.192 6.641 1.00 88.50 78 ASN A O 1
ATOM 549 N N . GLY A 1 79 ? -19.288 4.525 4.530 1.00 90.31 79 GLY A N 1
ATOM 550 C CA . GLY A 1 79 ? -18.629 5.815 4.797 1.00 90.31 79 GLY A CA 1
ATOM 551 C C . GLY A 1 79 ? -17.145 5.720 5.153 1.00 90.31 79 GLY A C 1
ATOM 552 O O . GLY A 1 79 ? -16.484 6.747 5.280 1.00 90.31 79 GLY A O 1
ATOM 553 N N . THR A 1 80 ? -16.599 4.511 5.274 1.00 94.38 80 THR A N 1
ATOM 554 C CA . THR A 1 80 ? -15.178 4.279 5.557 1.00 94.38 80 THR A CA 1
ATOM 555 C C . THR A 1 80 ? -14.573 3.332 4.533 1.00 94.38 80 THR A C 1
ATOM 557 O O . THR A 1 80 ? -15.281 2.502 3.982 1.00 94.38 80 THR A O 1
ATOM 560 N N . CYS A 1 81 ? -13.270 3.435 4.276 1.00 96.12 81 CYS A N 1
ATOM 561 C CA . CYS A 1 81 ? -12.568 2.492 3.411 1.00 96.12 81 CYS A CA 1
ATOM 562 C C . CYS A 1 81 ? -11.697 1.583 4.266 1.00 96.12 81 CYS A C 1
ATOM 564 O O . CYS A 1 81 ? -10.829 2.060 5.004 1.00 96.12 81 CYS A O 1
ATOM 566 N N . VAL A 1 82 ? -11.956 0.284 4.181 1.00 95.31 82 VAL A N 1
ATOM 567 C CA . VAL A 1 82 ? -11.251 -0.755 4.928 1.00 95.31 82 VAL A CA 1
ATOM 568 C C . VAL A 1 82 ? -10.805 -1.816 3.939 1.00 95.31 82 VAL A C 1
ATOM 570 O O . VAL A 1 82 ? -11.601 -2.276 3.125 1.00 95.31 82 VAL A O 1
ATOM 573 N N . ALA A 1 83 ? -9.530 -2.194 3.994 1.00 94.25 83 ALA A N 1
ATOM 574 C CA . ALA A 1 83 ? -8.957 -3.208 3.121 1.00 94.25 83 ALA A CA 1
ATOM 575 C C . ALA A 1 83 ? -9.801 -4.500 3.187 1.00 94.25 83 ALA A C 1
ATOM 577 O O . ALA A 1 83 ? -9.890 -5.122 4.254 1.00 94.25 83 ALA A O 1
ATOM 578 N N . PRO A 1 84 ? -10.449 -4.917 2.084 1.00 92.81 84 PRO A N 1
ATOM 579 C CA . PRO A 1 84 ? -11.394 -6.033 2.114 1.00 92.81 84 PRO A CA 1
ATOM 580 C C . PRO A 1 84 ? -10.689 -7.396 2.193 1.00 92.81 84 PRO A C 1
ATOM 582 O O . PRO A 1 84 ? -11.240 -8.372 2.715 1.00 92.81 84 PRO A O 1
ATOM 585 N N . VAL A 1 85 ? -9.463 -7.459 1.675 1.00 93.69 85 VAL A N 1
ATOM 586 C CA . VAL A 1 85 ? -8.575 -8.625 1.597 1.00 93.69 85 VAL A CA 1
ATOM 587 C C . VAL A 1 85 ? -7.127 -8.147 1.679 1.00 93.69 85 VAL A C 1
ATOM 589 O O . VAL A 1 85 ? -6.865 -6.953 1.555 1.00 93.69 85 VAL A O 1
ATOM 592 N N . ASP A 1 86 ? -6.188 -9.074 1.839 1.00 93.88 86 ASP A N 1
ATOM 593 C CA . ASP A 1 86 ? -4.769 -8.740 1.783 1.00 93.88 86 ASP A CA 1
ATOM 594 C C . ASP A 1 86 ? -4.377 -8.302 0.369 1.00 93.88 86 ASP A C 1
ATOM 596 O O . ASP A 1 86 ? -4.681 -8.980 -0.625 1.00 93.88 86 ASP A O 1
ATOM 600 N N . ALA A 1 87 ? -3.703 -7.159 0.271 1.00 94.88 87 ALA A N 1
ATOM 601 C CA . ALA A 1 87 ? -3.109 -6.725 -0.978 1.00 94.88 87 ALA A CA 1
ATOM 602 C C . ALA A 1 87 ? -1.770 -7.432 -1.217 1.00 94.88 87 ALA A C 1
ATOM 604 O O . ALA A 1 87 ? -0.996 -7.691 -0.296 1.00 94.88 87 ALA A O 1
ATOM 605 N N . VAL A 1 88 ? -1.481 -7.715 -2.483 1.00 95.12 88 VAL A N 1
ATOM 606 C CA . VAL A 1 88 ? -0.241 -8.356 -2.921 1.00 95.12 88 VAL A CA 1
ATOM 607 C C . VAL A 1 88 ? 0.578 -7.364 -3.729 1.00 95.12 88 VAL A C 1
ATOM 609 O O . VAL A 1 88 ? 0.051 -6.641 -4.577 1.00 95.12 88 VAL A O 1
ATOM 612 N N . CYS A 1 89 ? 1.880 -7.338 -3.454 1.00 95.94 89 CYS A N 1
ATOM 613 C CA . CYS A 1 89 ? 2.840 -6.564 -4.223 1.00 95.94 89 CYS A CA 1
ATOM 614 C C . CYS A 1 89 ? 3.138 -7.277 -5.544 1.00 95.94 89 CYS A C 1
ATOM 616 O O . CYS A 1 89 ? 3.682 -8.383 -5.542 1.00 95.94 89 CYS A O 1
ATOM 618 N N . GLN A 1 90 ? 2.796 -6.652 -6.668 1.00 94.50 90 GLN A N 1
ATOM 619 C CA . GLN A 1 90 ? 3.054 -7.208 -7.995 1.00 94.50 90 GLN A CA 1
ATOM 620 C C . GLN A 1 90 ? 3.400 -6.123 -9.014 1.00 94.50 90 GLN A C 1
ATOM 622 O O . GLN A 1 90 ? 3.210 -4.929 -8.770 1.00 94.50 90 GLN A O 1
ATOM 627 N N . LYS A 1 91 ? 3.883 -6.544 -10.184 1.00 93.06 91 LYS A N 1
ATOM 628 C CA . LYS A 1 91 ? 4.131 -5.638 -11.303 1.00 93.06 91 LYS A CA 1
ATOM 629 C C . LYS A 1 91 ? 2.806 -5.235 -11.952 1.00 93.06 91 LYS A C 1
ATOM 631 O O . LYS A 1 91 ? 1.997 -6.089 -12.312 1.00 93.06 91 LYS A O 1
ATOM 636 N N . ILE A 1 92 ? 2.576 -3.935 -12.066 1.00 91.88 92 ILE A N 1
ATOM 637 C CA . ILE A 1 92 ? 1.358 -3.346 -12.631 1.00 91.88 92 ILE A CA 1
ATOM 638 C C . ILE A 1 92 ? 1.584 -2.981 -14.111 1.00 91.88 92 ILE A C 1
ATOM 640 O O . ILE A 1 92 ? 2.736 -2.957 -14.553 1.00 91.88 92 ILE A O 1
ATOM 644 N N . PRO A 1 93 ? 0.532 -2.691 -14.907 1.00 90.31 93 PRO A N 1
ATOM 645 C CA . PRO A 1 93 ? 0.663 -2.477 -16.357 1.00 90.31 93 PRO A CA 1
ATOM 646 C C . PRO A 1 93 ? 1.655 -1.381 -16.771 1.00 90.31 93 PRO A C 1
ATOM 648 O O . PRO A 1 93 ? 2.205 -1.429 -17.865 1.00 90.31 93 PRO A O 1
ATOM 651 N N . SER A 1 94 ? 1.933 -0.420 -15.888 1.00 90.62 94 SER A N 1
ATOM 652 C CA . SER A 1 94 ? 2.951 0.617 -16.092 1.00 90.62 94 SER A CA 1
ATOM 653 C C . SER A 1 94 ? 4.397 0.134 -15.896 1.00 90.62 94 SER A C 1
ATOM 655 O O . SER A 1 94 ? 5.312 0.951 -15.887 1.00 90.62 94 SER A O 1
ATOM 657 N N . ASN A 1 95 ? 4.628 -1.170 -15.708 1.00 90.19 95 ASN A N 1
ATOM 658 C CA . ASN A 1 95 ? 5.914 -1.782 -15.349 1.00 90.19 95 ASN A CA 1
ATOM 659 C C . ASN A 1 95 ? 6.500 -1.361 -13.987 1.00 90.19 95 ASN A C 1
ATOM 661 O O . ASN A 1 95 ? 7.615 -1.768 -13.657 1.00 90.19 95 ASN A O 1
ATOM 665 N N . ALA A 1 96 ? 5.754 -0.619 -13.169 1.00 94.62 96 ALA A N 1
ATOM 666 C CA . ALA A 1 96 ? 6.093 -0.375 -11.770 1.00 94.62 96 ALA A CA 1
ATOM 667 C C . ALA A 1 96 ? 5.590 -1.513 -10.864 1.00 94.62 96 ALA A C 1
ATOM 669 O O . ALA A 1 96 ? 4.735 -2.306 -11.254 1.00 94.62 96 ALA A O 1
ATOM 670 N N . TRP A 1 97 ? 6.103 -1.588 -9.641 1.00 95.94 97 TRP A N 1
ATOM 671 C CA . TRP A 1 97 ? 5.564 -2.413 -8.566 1.00 95.94 97 TRP A CA 1
ATOM 672 C C . TRP A 1 97 ? 4.503 -1.636 -7.796 1.00 95.94 97 TRP A C 1
ATOM 674 O O . TRP A 1 97 ? 4.713 -0.476 -7.441 1.00 95.94 97 TRP A O 1
ATOM 684 N N . GLY A 1 98 ? 3.373 -2.282 -7.529 1.00 96.00 98 GLY A N 1
ATOM 685 C CA . GLY A 1 98 ? 2.276 -1.695 -6.775 1.00 96.00 98 GLY A CA 1
ATOM 686 C C . GLY A 1 98 ? 1.441 -2.750 -6.063 1.00 96.00 98 GLY A C 1
ATOM 687 O O . GLY A 1 98 ? 1.487 -3.940 -6.386 1.00 96.00 98 GLY A O 1
ATOM 688 N N . CYS A 1 99 ? 0.674 -2.297 -5.077 1.00 96.75 99 CYS A N 1
ATOM 689 C CA . CYS A 1 99 ? -0.247 -3.145 -4.339 1.00 96.75 99 CYS A CA 1
ATOM 690 C C . CYS A 1 99 ? -1.545 -3.328 -5.118 1.00 96.75 99 CYS A C 1
ATOM 692 O O . CYS A 1 99 ? -2.130 -2.356 -5.594 1.00 96.75 99 CYS A O 1
ATOM 694 N N . VAL A 1 100 ? -2.028 -4.562 -5.203 1.00 95.19 100 VAL A N 1
ATOM 695 C CA . VAL A 1 100 ? -3.342 -4.885 -5.771 1.00 95.19 100 VAL A CA 1
ATOM 696 C C . VAL A 1 100 ? -4.121 -5.763 -4.807 1.00 95.19 100 VAL A C 1
ATOM 698 O O . VAL A 1 100 ? -3.523 -6.555 -4.081 1.00 95.19 100 VAL A O 1
ATOM 701 N N . TRP A 1 101 ? -5.450 -5.688 -4.823 1.00 93.38 101 TRP A N 1
ATOM 702 C CA . TRP A 1 101 ? -6.253 -6.643 -4.067 1.00 93.38 101 TRP A CA 1
ATOM 703 C C . TRP A 1 101 ? -6.093 -8.051 -4.625 1.00 93.38 101 TRP A C 1
ATOM 705 O O . TRP A 1 101 ? -6.298 -8.288 -5.820 1.00 93.38 101 TRP A O 1
ATOM 715 N N . SER A 1 102 ? -5.789 -9.001 -3.743 1.00 85.19 102 SER A N 1
ATOM 716 C CA . SER A 1 102 ? -5.873 -10.417 -4.079 1.00 85.19 102 SER A CA 1
ATOM 717 C C . SER A 1 102 ? -7.318 -10.729 -4.444 1.00 85.19 102 SER A C 1
ATOM 719 O O . SER A 1 102 ? -8.198 -10.705 -3.583 1.00 85.19 102 SER A O 1
ATOM 721 N N . LYS A 1 103 ? -7.611 -11.032 -5.712 1.00 70.88 103 LY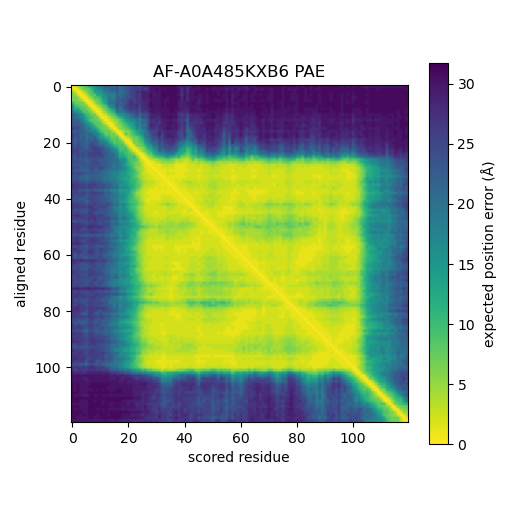S A N 1
ATOM 722 C CA . LYS A 1 103 ? -8.912 -11.633 -6.030 1.00 70.88 103 LYS A CA 1
ATOM 723 C C . LYS A 1 103 ? -8.998 -12.902 -5.188 1.00 70.88 103 LYS A C 1
ATOM 725 O O . LYS A 1 103 ? -8.048 -13.681 -5.202 1.00 70.88 103 LYS A O 1
ATOM 730 N N . LYS A 1 104 ? -10.084 -13.111 -4.433 1.00 51.22 104 LYS A N 1
ATOM 731 C CA . LYS A 1 104 ? -10.326 -14.427 -3.831 1.00 51.22 104 LYS A CA 1
ATOM 732 C C . LYS A 1 104 ? -10.372 -15.428 -4.979 1.00 51.22 104 LYS A C 1
ATOM 734 O O . LYS A 1 104 ? -11.390 -15.543 -5.653 1.00 51.22 104 LYS A O 1
ATOM 739 N N . ILE A 1 105 ? -9.265 -16.115 -5.226 1.00 45.09 105 ILE A N 1
ATOM 740 C CA . ILE A 1 105 ? -9.273 -17.312 -6.042 1.00 45.09 105 ILE A CA 1
ATOM 741 C C . ILE A 1 105 ? -9.985 -18.339 -5.160 1.00 45.09 105 ILE A C 1
ATOM 743 O O . ILE A 1 105 ? -9.397 -18.896 -4.234 1.00 45.09 105 ILE A O 1
ATOM 747 N N . ALA A 1 106 ? -11.287 -18.528 -5.376 1.00 44.53 106 ALA A N 1
ATOM 748 C CA . ALA A 1 106 ? -11.909 -19.778 -4.978 1.00 44.53 106 ALA A CA 1
ATOM 749 C C . ALA A 1 106 ? -11.147 -20.880 -5.735 1.00 44.53 106 ALA A C 1
ATOM 751 O O . ALA A 1 106 ? -11.149 -20.890 -6.961 1.00 44.53 106 ALA A O 1
ATOM 752 N N . ASN A 1 107 ? -10.455 -21.736 -4.984 1.00 43.53 107 ASN A N 1
ATOM 753 C CA . ASN A 1 107 ? -9.546 -22.803 -5.416 1.00 43.53 107 ASN A CA 1
ATOM 754 C C . ASN A 1 107 ? -8.178 -22.413 -6.003 1.00 43.53 107 ASN A C 1
ATOM 756 O O . ASN A 1 107 ? -8.026 -22.119 -7.182 1.00 43.53 107 ASN A O 1
ATOM 760 N N . THR A 1 108 ? -7.163 -22.637 -5.162 1.00 44.44 108 THR A N 1
ATOM 761 C CA . THR A 1 108 ? -5.870 -23.218 -5.550 1.00 44.44 108 THR A CA 1
ATOM 762 C C . THR A 1 108 ? -4.997 -22.344 -6.448 1.00 44.44 108 THR A C 1
ATOM 764 O O . THR A 1 108 ? -5.103 -22.353 -7.668 1.00 44.44 108 THR A O 1
ATOM 767 N N . THR A 1 109 ? -4.036 -21.650 -5.839 1.00 36.31 109 THR A N 1
ATOM 768 C CA . THR A 1 109 ? -2.595 -21.942 -5.979 1.00 36.31 109 THR A CA 1
ATOM 769 C C . THR A 1 109 ? -1.832 -20.790 -5.338 1.00 36.31 109 THR A C 1
ATOM 771 O O . THR A 1 109 ? -1.798 -19.674 -5.853 1.00 36.31 109 THR A O 1
ATOM 774 N N . THR A 1 110 ? -1.182 -21.074 -4.213 1.00 44.59 110 THR A N 1
ATOM 775 C CA . THR A 1 110 ? 0.010 -20.352 -3.777 1.00 44.59 110 THR A CA 1
ATOM 776 C C . THR A 1 110 ? 1.017 -20.395 -4.923 1.00 44.59 110 THR A C 1
ATOM 778 O O . THR A 1 110 ? 1.756 -21.368 -5.070 1.00 44.59 110 THR A O 1
ATOM 781 N N . VAL A 1 111 ? 1.050 -19.364 -5.767 1.00 43.09 111 VAL A N 1
ATOM 782 C CA . VAL A 1 111 ? 2.203 -19.146 -6.637 1.00 43.09 111 VAL A CA 1
ATOM 783 C C . VAL A 1 111 ? 3.347 -18.682 -5.749 1.00 43.09 111 VAL A C 1
ATOM 785 O O . VAL A 1 111 ? 3.508 -17.509 -5.422 1.00 43.09 111 VAL A O 1
ATOM 788 N N . LYS A 1 112 ? 4.153 -19.667 -5.347 1.00 45.81 112 LYS A N 1
ATOM 789 C CA . LYS A 1 112 ? 5.585 -19.502 -5.103 1.00 45.81 112 LYS A CA 1
ATOM 790 C C . LYS A 1 112 ? 6.155 -18.548 -6.172 1.00 45.81 112 LYS A C 1
ATOM 792 O O . LYS A 1 112 ? 5.749 -18.669 -7.333 1.00 45.81 112 LYS A O 1
ATOM 797 N N . PRO A 1 113 ? 7.088 -17.636 -5.833 1.00 45.09 113 PRO A N 1
ATOM 798 C CA . PRO A 1 113 ? 7.717 -16.758 -6.814 1.00 45.09 113 PRO A CA 1
ATOM 799 C C . PRO A 1 113 ? 8.247 -17.612 -7.964 1.00 45.09 113 PRO A C 1
ATOM 801 O O . PRO A 1 113 ? 9.136 -18.447 -7.771 1.00 45.09 113 PRO A O 1
ATOM 804 N N . THR A 1 114 ? 7.626 -17.484 -9.133 1.00 39.16 114 THR A N 1
ATOM 805 C CA . THR A 1 114 ? 8.058 -18.217 -10.316 1.00 39.16 114 THR A CA 1
ATOM 806 C C . THR A 1 114 ? 9.094 -17.346 -10.993 1.00 39.16 114 THR A C 1
ATOM 808 O O . THR A 1 114 ? 8.777 -16.356 -11.647 1.00 39.16 114 THR A O 1
ATOM 811 N N . THR A 1 115 ? 10.352 -17.697 -10.749 1.00 42.62 115 THR A N 1
ATOM 812 C CA . THR A 1 115 ? 11.518 -17.249 -11.499 1.00 42.62 115 THR A CA 1
ATOM 813 C C . THR A 1 115 ? 11.281 -17.576 -12.972 1.00 42.62 115 THR A C 1
ATOM 815 O O . THR A 1 115 ? 11.389 -18.732 -13.376 1.00 42.62 115 THR A O 1
ATOM 818 N N . VAL A 1 116 ? 10.910 -16.579 -13.774 1.00 41.44 116 VAL A N 1
ATOM 819 C CA . VAL A 1 116 ? 10.882 -16.725 -15.232 1.00 41.44 116 VAL A CA 1
ATOM 820 C C . VAL A 1 116 ? 12.319 -16.564 -15.714 1.00 41.44 116 VAL A C 1
ATOM 822 O O . VAL A 1 116 ? 12.872 -15.466 -15.696 1.00 41.44 116 VAL A O 1
ATOM 825 N N . ALA A 1 117 ? 12.938 -17.685 -16.079 1.00 43.81 117 ALA A N 1
ATOM 826 C CA . ALA A 1 117 ? 14.205 -17.707 -16.794 1.00 43.81 117 ALA A CA 1
ATOM 827 C C . ALA A 1 117 ? 14.045 -16.995 -18.156 1.00 43.81 117 ALA A C 1
ATOM 829 O O . ALA A 1 117 ? 13.023 -17.198 -18.819 1.00 43.81 117 ALA A O 1
ATOM 830 N N . PRO A 1 118 ? 15.009 -16.164 -18.592 1.00 45.84 118 PRO A N 1
ATOM 831 C CA . PRO A 1 118 ? 14.963 -15.557 -19.916 1.00 45.84 118 PRO A CA 1
ATOM 832 C C . PRO A 1 118 ? 15.106 -16.645 -20.990 1.00 45.84 118 PRO A C 1
ATOM 834 O O . PRO A 1 118 ? 15.969 -17.518 -20.891 1.00 45.84 118 PRO A O 1
ATOM 837 N N . LYS A 1 119 ? 14.229 -16.611 -22.000 1.00 34.38 119 LYS A N 1
ATOM 838 C CA . LYS A 1 119 ? 14.323 -17.481 -23.181 1.00 34.38 119 LYS A CA 1
ATOM 839 C C . LYS A 1 119 ? 15.468 -16.974 -24.088 1.00 34.38 119 LYS A C 1
ATOM 841 O O . LYS A 1 119 ? 15.581 -15.752 -24.200 1.00 34.38 119 LYS A O 1
ATOM 846 N N . PRO A 1 120 ? 16.291 -17.873 -24.671 1.00 53.88 120 PRO A N 1
ATOM 847 C CA . PRO A 1 120 ? 17.466 -17.531 -25.484 1.00 53.88 120 PRO A CA 1
ATOM 848 C C . PRO A 1 120 ? 17.155 -16.712 -26.736 1.00 53.88 120 PRO A C 1
ATOM 850 O O . PRO A 1 120 ? 16.029 -16.851 -27.272 1.00 53.88 120 PRO A O 1
#

Nearest PDB structures (foldseek):
  1zhi-assembly1_B  TM=3.204E-01  e=6.283E+00  Saccharomyces cerevisiae